Protein AF-A0A285N464-F1 (afdb_monomer_lite)

Radius of gyration: 22.42 Å; chains: 1; bounding box: 61×41×70 Å

Secondary structure (DSSP, 8-state):
-----PPPPGGGSPPTT--GGGSHHHHHHHTS-HHHHHHHHHHHHS---HHHHHHHHT--HHHHHHHHHHHHHHHHHHHT-S-HHHHHHHHHHHSTT--HHHHHHHHHHHHH-HHHHHHHHHHHHHHHHTHHHHHHHHHHHHHHHHHHHHHHHHHHHHHHHHHHHHHS--

Structure (mmCIF, N/CA/C/O backbone):
data_AF-A0A285N464-F1
#
_entry.id   AF-A0A285N464-F1
#
loop_
_atom_site.group_PDB
_atom_site.id
_atom_site.type_symbol
_atom_site.label_atom_id
_atom_site.label_alt_id
_atom_site.label_comp_id
_atom_site.label_asym_id
_atom_site.label_entity_id
_atom_site.label_seq_id
_atom_site.pdbx_PDB_ins_code
_atom_site.Cartn_x
_atom_site.Cartn_y
_atom_site.Cartn_z
_atom_site.occupancy
_atom_site.B_iso_or_equiv
_atom_site.auth_seq_id
_atom_site.auth_comp_id
_atom_site.auth_asym_id
_atom_site.auth_atom_id
_atom_site.pdbx_PDB_model_num
ATOM 1 N N . MET A 1 1 ? 19.279 23.447 -13.316 1.00 36.25 1 MET A N 1
ATOM 2 C CA . MET A 1 1 ? 18.317 22.438 -13.807 1.00 36.25 1 MET A CA 1
ATOM 3 C C . MET A 1 1 ? 17.152 22.390 -12.832 1.00 36.25 1 MET A C 1
ATOM 5 O O . MET A 1 1 ? 17.256 21.746 -11.797 1.00 36.25 1 MET A O 1
ATOM 9 N N . ALA A 1 2 ? 16.106 23.175 -13.091 1.00 37.38 2 ALA A N 1
ATOM 10 C CA . ALA A 1 2 ? 14.910 23.192 -12.257 1.00 37.38 2 ALA A CA 1
ATOM 11 C C . ALA A 1 2 ? 14.184 21.851 -12.431 1.00 37.38 2 ALA A C 1
ATOM 13 O O . ALA A 1 2 ? 13.756 21.533 -13.536 1.00 37.38 2 ALA A O 1
ATOM 14 N N . HIS A 1 3 ? 14.102 21.045 -11.370 1.00 41.53 3 HIS A N 1
ATOM 15 C CA . HIS A 1 3 ? 13.154 19.937 -11.323 1.00 41.53 3 HIS A CA 1
ATOM 16 C C . HIS A 1 3 ? 11.764 20.559 -11.434 1.00 41.53 3 HIS A C 1
ATOM 18 O O . HIS A 1 3 ? 11.291 21.188 -10.488 1.00 41.53 3 HIS A O 1
ATOM 24 N N . SER A 1 4 ? 11.145 20.441 -12.605 1.00 42.06 4 SER A N 1
ATOM 25 C CA . SER A 1 4 ? 9.739 20.753 -12.810 1.00 42.06 4 SER A CA 1
ATOM 26 C C . SER A 1 4 ? 8.948 19.849 -11.870 1.00 42.06 4 SER A C 1
ATOM 28 O O . SER A 1 4 ? 8.721 18.679 -12.172 1.00 42.06 4 SER A O 1
ATOM 30 N N . LEU A 1 5 ? 8.609 20.359 -10.686 1.00 45.97 5 LEU A N 1
ATOM 31 C CA . LEU A 1 5 ? 7.629 19.741 -9.808 1.00 45.97 5 LEU A CA 1
ATOM 32 C C . LEU A 1 5 ? 6.366 19.610 -10.656 1.00 45.97 5 LEU A C 1
ATOM 34 O O . LEU A 1 5 ? 5.736 20.619 -10.974 1.00 45.97 5 LEU A O 1
ATOM 38 N N . SER A 1 6 ? 6.061 18.388 -11.106 1.00 55.81 6 SER A N 1
ATOM 39 C CA . SER A 1 6 ? 4.767 18.112 -11.725 1.00 55.81 6 SER A CA 1
ATOM 40 C C . SER A 1 6 ? 3.702 18.686 -10.796 1.00 55.81 6 SER A C 1
ATOM 42 O O . SER A 1 6 ? 3.815 18.486 -9.578 1.00 55.81 6 SER A O 1
ATOM 44 N N . PRO A 1 7 ? 2.726 19.443 -11.326 1.00 60.81 7 PRO A N 1
ATOM 45 C CA . PRO A 1 7 ? 1.661 19.973 -10.497 1.00 60.81 7 PRO A CA 1
ATOM 46 C C . PRO A 1 7 ? 1.057 18.814 -9.694 1.00 60.81 7 PRO A C 1
ATOM 48 O O . PRO A 1 7 ? 0.931 17.707 -10.232 1.00 60.81 7 PRO A O 1
ATOM 51 N N . PRO A 1 8 ? 0.760 19.020 -8.397 1.00 65.25 8 PRO A N 1
ATOM 52 C CA . PRO A 1 8 ? 0.186 17.968 -7.575 1.00 65.25 8 PRO A CA 1
ATOM 53 C C . PRO A 1 8 ? -1.055 17.423 -8.293 1.00 65.25 8 PRO A C 1
ATOM 55 O O . PRO A 1 8 ? -1.847 18.234 -8.769 1.00 65.25 8 PRO A O 1
ATOM 58 N N . PRO A 1 9 ? -1.221 16.097 -8.405 1.00 73.69 9 PRO A N 1
ATOM 59 C CA . PRO A 1 9 ? -2.343 15.501 -9.115 1.00 73.69 9 PRO A CA 1
ATOM 60 C C . PRO A 1 9 ? -3.689 16.093 -8.688 1.00 73.69 9 PRO A C 1
ATOM 62 O O . PRO A 1 9 ? -3.888 16.383 -7.509 1.00 73.69 9 PRO A O 1
ATOM 65 N N . ASP A 1 10 ? -4.643 16.206 -9.611 1.00 76.50 10 ASP A N 1
ATOM 66 C CA . ASP A 1 10 ? -5.964 16.801 -9.342 1.00 76.50 10 ASP A CA 1
ATOM 67 C C . ASP A 1 10 ? -6.700 16.123 -8.170 1.00 76.50 10 ASP A C 1
ATOM 69 O O . ASP A 1 10 ? -7.489 16.741 -7.460 1.00 76.50 10 ASP A O 1
ATOM 73 N N . TRP A 1 11 ? -6.399 14.850 -7.902 1.00 73.88 11 TRP A N 1
ATOM 74 C CA . TRP A 1 11 ? -6.967 14.094 -6.787 1.00 73.88 11 TRP A CA 1
ATOM 75 C C . TRP A 1 11 ? -6.369 14.420 -5.404 1.00 73.88 11 TRP A C 1
ATOM 77 O O . TRP A 1 11 ? -6.912 13.946 -4.404 1.00 73.88 11 TRP A O 1
ATOM 87 N N . LEU A 1 12 ? -5.283 15.202 -5.330 1.00 69.12 12 LEU A N 1
ATOM 88 C CA . LEU A 1 12 ? -4.688 15.749 -4.097 1.00 69.12 12 LEU A CA 1
ATOM 89 C C . LEU A 1 12 ? -5.255 17.120 -3.723 1.00 69.12 12 LEU A C 1
ATOM 91 O O . LEU A 1 12 ? -5.113 17.560 -2.581 1.00 69.12 12 LEU A O 1
ATOM 95 N N . GLN A 1 13 ? -5.874 17.806 -4.676 1.00 70.94 13 GLN A N 1
ATOM 96 C CA . GLN A 1 13 ? -6.341 19.167 -4.490 1.00 70.94 13 GLN A CA 1
ATOM 97 C C . GLN A 1 13 ? -7.761 19.128 -3.902 1.00 70.94 13 GLN A C 1
ATOM 99 O O . GLN A 1 13 ? -8.643 18.457 -4.449 1.00 70.94 13 GLN A O 1
ATOM 104 N N . PRO A 1 14 ? -8.027 19.806 -2.771 1.00 63.22 14 PRO A N 1
ATOM 105 C CA . PRO A 1 14 ? -9.398 19.976 -2.315 1.00 63.22 14 PRO A CA 1
ATOM 106 C C . PRO A 1 14 ? -10.158 20.812 -3.350 1.00 63.22 14 PRO A C 1
ATOM 108 O O . PRO A 1 14 ? -9.611 21.766 -3.904 1.00 63.22 14 PRO A O 1
ATOM 111 N N . ALA A 1 15 ? -11.431 20.483 -3.588 1.00 61.34 15 ALA A N 1
ATOM 112 C CA . ALA A 1 15 ? -12.296 21.350 -4.383 1.00 61.34 15 ALA A CA 1
ATOM 113 C C . ALA A 1 15 ? -12.249 22.779 -3.812 1.00 61.34 15 ALA A C 1
ATOM 115 O O . ALA A 1 15 ? -12.226 22.958 -2.590 1.00 61.34 15 ALA A O 1
ATOM 116 N N . THR A 1 16 ? -12.191 23.791 -4.678 1.00 63.22 16 THR A N 1
ATOM 117 C CA . THR A 1 16 ? -12.022 25.192 -4.273 1.00 63.22 16 THR A CA 1
ATOM 118 C C . THR A 1 16 ? -13.063 25.578 -3.212 1.00 63.22 16 THR A C 1
ATOM 120 O O . THR A 1 16 ? -14.262 25.541 -3.474 1.00 63.22 16 THR A O 1
ATOM 123 N N . GLY A 1 17 ? -12.606 25.916 -1.998 1.00 58.69 17 GLY A N 1
ATOM 124 C CA . GLY A 1 17 ? -13.464 26.297 -0.863 1.00 58.69 17 GLY A CA 1
ATOM 125 C C . GLY A 1 17 ? -13.967 25.151 0.029 1.00 58.69 17 GLY A C 1
ATOM 126 O O . GLY A 1 17 ? -14.750 25.399 0.944 1.00 58.69 17 GLY A O 1
ATOM 127 N N . ALA A 1 18 ? -13.537 23.907 -0.196 1.00 58.69 18 ALA A N 1
ATOM 128 C CA . ALA A 1 18 ? -14.008 22.752 0.563 1.00 58.69 18 ALA A CA 1
ATOM 129 C C . ALA A 1 18 ? -13.152 22.450 1.810 1.00 58.69 18 ALA A C 1
ATOM 131 O O . ALA A 1 18 ? -11.942 22.674 1.839 1.00 58.69 18 ALA A O 1
ATOM 132 N N . ALA A 1 19 ? -13.783 21.885 2.847 1.00 60.81 19 ALA A N 1
ATOM 133 C CA . ALA A 1 19 ? -13.084 21.398 4.038 1.00 60.81 19 ALA A CA 1
ATOM 134 C C . ALA A 1 19 ? -12.057 20.303 3.664 1.00 60.81 19 ALA A C 1
ATOM 136 O O . ALA A 1 19 ? -12.319 19.548 2.724 1.00 60.81 19 ALA A O 1
ATOM 137 N N . PRO A 1 20 ? -10.949 20.125 4.413 1.00 54.72 20 PRO A N 1
ATOM 138 C CA . PRO A 1 20 ? -9.865 19.182 4.083 1.00 54.72 20 PRO A CA 1
ATOM 139 C C . PRO A 1 20 ? -10.309 17.715 3.894 1.00 54.72 20 PRO A C 1
ATOM 141 O O . PRO A 1 20 ? -9.644 16.951 3.203 1.00 54.72 20 PRO A O 1
ATOM 144 N N . GLY A 1 21 ? -11.470 17.318 4.432 1.00 56.94 21 GLY A N 1
ATOM 145 C CA . GLY A 1 21 ? -12.083 16.000 4.200 1.00 56.94 21 GLY A CA 1
ATOM 146 C C . GLY A 1 21 ? -12.851 15.845 2.878 1.00 56.94 21 GLY A C 1
ATOM 147 O O . GLY A 1 21 ? -13.402 14.781 2.634 1.00 56.94 21 GLY A O 1
ATOM 148 N N . SER A 1 22 ? -12.914 16.875 2.035 1.00 62.84 22 SER A N 1
ATOM 149 C CA . SER A 1 22 ? -13.651 16.855 0.755 1.00 62.84 22 SER A CA 1
ATOM 150 C C . SER A 1 22 ? -12.758 16.499 -0.436 1.00 62.84 22 SER A C 1
ATOM 152 O O . SER A 1 22 ? -13.195 16.531 -1.584 1.00 62.84 22 SER A O 1
ATOM 154 N N . CYS A 1 23 ? -11.483 16.202 -0.175 1.00 79.88 23 CYS A N 1
ATOM 155 C CA . CYS A 1 23 ? -10.532 15.803 -1.200 1.00 79.88 23 CYS A CA 1
ATOM 156 C C . CYS A 1 23 ? -10.957 14.446 -1.814 1.00 79.88 23 CYS A C 1
ATOM 158 O O . CYS A 1 23 ? -11.331 13.536 -1.061 1.00 79.88 23 CYS A O 1
ATOM 160 N N . PRO A 1 24 ? -10.904 14.262 -3.150 1.00 85.62 24 PRO A N 1
ATOM 161 C CA . PRO A 1 24 ? -11.299 13.015 -3.817 1.00 85.62 24 PRO A CA 1
ATOM 162 C C . PRO A 1 24 ? -10.639 11.762 -3.227 1.00 85.62 24 PRO A C 1
ATOM 164 O O . PRO A 1 24 ? -11.285 10.720 -3.084 1.00 85.62 24 PRO A O 1
ATOM 167 N N . LEU A 1 25 ? -9.379 11.882 -2.799 1.00 87.25 25 LEU A N 1
ATOM 168 C CA . LEU A 1 25 ? -8.630 10.819 -2.133 1.00 87.25 25 LEU A CA 1
ATOM 169 C C . LEU A 1 25 ? -9.285 10.347 -0.824 1.00 87.25 25 LEU A C 1
ATOM 171 O O . LEU A 1 25 ? -9.369 9.143 -0.576 1.00 87.25 25 LEU A O 1
ATOM 175 N N . TYR A 1 26 ? -9.801 11.269 -0.004 1.00 89.19 26 TYR A N 1
ATOM 176 C CA . TYR A 1 26 ? -10.498 10.927 1.239 1.00 89.19 26 TYR A CA 1
ATOM 177 C C . TYR A 1 26 ? -11.755 10.099 0.958 1.00 89.19 26 TYR A C 1
ATOM 179 O O . TYR A 1 26 ? -11.972 9.054 1.574 1.00 89.19 26 TYR A O 1
ATOM 187 N N . HIS A 1 27 ? -12.566 10.523 -0.013 1.00 88.06 27 HIS A N 1
ATOM 188 C CA . HIS A 1 27 ? -13.780 9.804 -0.399 1.00 88.06 27 HIS A CA 1
ATOM 189 C C . HIS A 1 27 ? -13.472 8.434 -1.022 1.00 88.06 27 HIS A C 1
ATOM 191 O O . HIS A 1 27 ? -14.149 7.443 -0.720 1.00 88.06 27 HIS A O 1
ATOM 197 N N . ALA A 1 28 ? -12.424 8.342 -1.843 1.00 90.81 28 ALA A N 1
ATOM 198 C CA . ALA A 1 28 ? -11.963 7.080 -2.412 1.00 90.81 28 ALA A CA 1
ATOM 199 C C . ALA A 1 28 ? -11.511 6.095 -1.315 1.00 90.81 28 ALA A C 1
ATOM 201 O O . ALA A 1 28 ? -11.900 4.924 -1.346 1.00 90.81 28 ALA A O 1
ATOM 202 N N . LEU A 1 29 ? -10.779 6.579 -0.305 1.00 91.88 29 LEU A N 1
ATOM 203 C CA . LEU A 1 29 ? -10.352 5.802 0.861 1.00 91.88 29 LEU A CA 1
ATOM 204 C C . LEU A 1 29 ? -11.540 5.362 1.733 1.00 91.88 29 LEU A C 1
ATOM 206 O O . LEU A 1 29 ? -11.659 4.190 2.103 1.00 91.88 29 LEU A O 1
ATOM 210 N N . ALA A 1 30 ? -12.466 6.278 2.027 1.00 89.62 30 ALA A N 1
ATOM 211 C CA . ALA A 1 30 ? -13.650 6.014 2.844 1.00 89.62 30 ALA A CA 1
ATOM 212 C C . ALA A 1 30 ? -14.635 5.026 2.192 1.00 89.62 30 ALA A C 1
ATOM 214 O O . ALA A 1 30 ? -15.424 4.388 2.894 1.00 89.62 30 ALA A O 1
ATOM 215 N N . SER A 1 31 ? -14.576 4.861 0.869 1.00 90.56 31 SER A N 1
ATOM 216 C CA . SER A 1 31 ? -15.401 3.923 0.098 1.00 90.56 31 SER A CA 1
ATOM 217 C C . SER A 1 31 ? -14.711 2.582 -0.190 1.00 90.56 31 SER A C 1
ATOM 219 O O . SER A 1 31 ? -15.268 1.744 -0.902 1.00 90.56 31 SER A O 1
ATOM 221 N N . LEU A 1 32 ? -13.498 2.337 0.322 1.00 91.25 32 LEU A N 1
ATOM 222 C CA . LEU A 1 32 ? -12.851 1.025 0.201 1.00 91.25 32 LEU A CA 1
ATOM 223 C C . LEU A 1 32 ? -13.591 -0.050 1.014 1.00 91.25 32 LEU A C 1
ATOM 225 O O . LEU A 1 32 ? -14.068 0.247 2.115 1.00 91.25 32 LEU A O 1
ATOM 229 N N . PRO A 1 33 ? -13.624 -1.316 0.560 1.00 91.81 33 PRO A N 1
ATOM 230 C CA . PRO A 1 33 ? -14.096 -2.430 1.378 1.00 91.81 33 PRO A CA 1
ATOM 231 C C . PRO A 1 33 ? -13.384 -2.472 2.735 1.00 91.81 33 PRO A C 1
ATOM 233 O O . PRO A 1 33 ? -12.186 -2.200 2.825 1.00 91.81 33 PRO A O 1
ATOM 236 N N . ARG A 1 34 ? -14.112 -2.825 3.803 1.00 88.50 34 ARG A N 1
ATOM 237 C CA . ARG A 1 34 ? -13.619 -2.700 5.188 1.00 88.50 34 ARG A CA 1
ATOM 238 C C . ARG A 1 34 ? -12.270 -3.391 5.419 1.00 88.50 34 ARG A C 1
ATOM 240 O O . ARG A 1 34 ? -11.399 -2.782 6.026 1.00 88.50 34 ARG A O 1
ATOM 247 N N . ARG A 1 35 ? -12.082 -4.615 4.907 1.00 87.00 35 ARG A N 1
ATOM 248 C CA . ARG A 1 35 ? -10.831 -5.380 5.083 1.00 87.00 35 ARG A CA 1
ATOM 249 C C . ARG A 1 35 ? -9.641 -4.744 4.354 1.00 87.00 35 ARG A C 1
ATOM 251 O O . ARG A 1 35 ? -8.580 -4.612 4.947 1.00 87.00 35 ARG A O 1
ATOM 258 N N . HIS A 1 36 ? -9.840 -4.273 3.120 1.00 91.25 36 HIS A N 1
ATOM 259 C CA . HIS A 1 36 ? -8.816 -3.544 2.353 1.00 91.25 36 HIS A CA 1
ATOM 260 C C . HIS A 1 36 ? -8.413 -2.252 3.054 1.00 91.25 36 HIS A C 1
ATOM 262 O O . HIS A 1 36 ? -7.236 -1.944 3.193 1.00 91.25 36 HIS A O 1
ATOM 268 N N . ARG A 1 37 ? -9.415 -1.529 3.557 1.00 92.38 37 ARG A N 1
ATOM 269 C CA . ARG A 1 37 ? -9.208 -0.291 4.293 1.00 92.38 37 ARG A CA 1
ATOM 270 C C . ARG A 1 37 ? -8.429 -0.517 5.584 1.00 92.38 37 ARG A C 1
ATOM 272 O O . ARG A 1 37 ? -7.505 0.229 5.849 1.00 92.38 37 ARG A O 1
ATOM 279 N N . GLN A 1 38 ? -8.782 -1.531 6.373 1.00 89.44 38 GLN A N 1
ATOM 280 C CA . GLN A 1 38 ? -8.080 -1.840 7.622 1.00 89.44 38 GLN A CA 1
ATOM 281 C C . GLN A 1 38 ? -6.613 -2.199 7.377 1.00 89.44 38 GLN A C 1
ATOM 283 O O . GLN A 1 38 ? -5.753 -1.625 8.032 1.00 89.44 38 GLN A O 1
ATOM 288 N N . ALA A 1 39 ? -6.329 -3.079 6.411 1.00 89.81 39 ALA A N 1
ATOM 289 C CA . ALA A 1 39 ? -4.954 -3.427 6.055 1.00 89.81 39 ALA A CA 1
ATOM 290 C C . ALA A 1 39 ? -4.149 -2.192 5.621 1.00 89.81 39 ALA A C 1
ATOM 292 O O . ALA A 1 39 ? -3.032 -1.997 6.084 1.00 89.81 39 ALA A O 1
ATOM 293 N N . LEU A 1 40 ? -4.743 -1.325 4.793 1.00 90.44 40 LEU A N 1
ATOM 294 C CA . LEU A 1 40 ? -4.086 -0.106 4.327 1.00 90.44 40 LEU A CA 1
ATOM 295 C C . LEU A 1 40 ? -3.852 0.906 5.454 1.00 90.44 40 LEU A C 1
ATOM 297 O O . LEU A 1 40 ? -2.786 1.503 5.509 1.00 90.44 40 LEU A O 1
ATOM 301 N N . LEU A 1 41 ? -4.822 1.103 6.352 1.00 90.12 41 LEU A N 1
ATOM 302 C CA . LEU A 1 41 ? -4.674 2.023 7.483 1.00 90.12 41 LEU A CA 1
ATOM 303 C C . LEU A 1 41 ? -3.567 1.560 8.436 1.00 90.12 41 LEU A C 1
ATOM 305 O O . LEU A 1 41 ? -2.743 2.382 8.816 1.00 90.12 41 LEU A O 1
ATOM 309 N N . LEU A 1 42 ? -3.517 0.262 8.759 1.00 86.56 42 LEU A N 1
ATOM 310 C CA . LEU A 1 42 ? -2.470 -0.319 9.608 1.00 86.56 42 LEU A CA 1
ATOM 311 C C . LEU A 1 42 ? -1.088 -0.207 8.951 1.00 86.56 42 LEU A C 1
ATOM 313 O O . LEU A 1 42 ? -0.136 0.236 9.582 1.00 86.56 42 LEU A O 1
ATOM 317 N N . ALA A 1 43 ? -0.987 -0.532 7.661 1.00 86.50 43 ALA A N 1
ATOM 318 C CA . ALA A 1 43 ? 0.260 -0.378 6.915 1.00 86.50 43 ALA A CA 1
ATOM 319 C C . ALA A 1 43 ? 0.710 1.087 6.812 1.00 86.50 43 ALA A C 1
ATOM 321 O O . ALA A 1 43 ? 1.904 1.371 6.805 1.00 86.50 43 ALA A O 1
ATOM 322 N N . ARG A 1 44 ? -0.235 2.032 6.701 1.00 88.75 44 ARG A N 1
ATOM 323 C CA . ARG A 1 44 ? 0.096 3.435 6.430 1.00 88.75 44 ARG A CA 1
ATOM 324 C C . ARG A 1 44 ? 0.349 4.270 7.678 1.00 88.75 44 ARG A C 1
ATOM 326 O O . ARG A 1 44 ? 1.201 5.153 7.607 1.00 88.75 44 ARG A O 1
ATOM 333 N N . ILE A 1 45 ? -0.423 4.062 8.744 1.00 82.75 45 ILE A N 1
ATOM 334 C CA . ILE A 1 45 ? -0.375 4.877 9.968 1.00 82.75 45 ILE A CA 1
ATOM 335 C C . ILE A 1 45 ? 0.585 4.279 10.984 1.00 82.75 45 ILE A C 1
ATOM 337 O O . ILE A 1 45 ? 1.363 5.020 11.573 1.00 82.75 45 ILE A O 1
ATOM 341 N N . ASP A 1 46 ? 0.532 2.964 11.173 1.00 70.62 46 ASP A N 1
ATOM 342 C CA . ASP A 1 46 ? 1.332 2.288 12.195 1.00 70.62 46 ASP A CA 1
ATOM 343 C C . ASP A 1 46 ? 2.678 1.790 11.639 1.00 70.62 46 ASP A C 1
ATOM 345 O O . ASP A 1 46 ? 3.447 1.173 12.368 1.00 70.62 46 ASP A O 1
ATOM 349 N N . GLU A 1 47 ? 2.944 2.031 10.344 1.00 74.69 47 GLU A N 1
ATOM 350 C CA . GLU A 1 47 ? 4.124 1.552 9.597 1.00 74.69 47 GLU A CA 1
ATOM 351 C C . GLU A 1 47 ? 4.397 0.049 9.796 1.00 74.69 47 GLU A C 1
ATOM 353 O O . GLU A 1 47 ? 5.526 -0.426 9.679 1.00 74.69 47 GLU A O 1
ATOM 358 N N . LEU A 1 48 ? 3.343 -0.715 10.104 1.00 75.56 48 LEU A N 1
ATOM 359 C CA . LEU A 1 48 ? 3.449 -2.129 10.433 1.00 75.56 48 LEU A CA 1
ATOM 360 C C . LEU A 1 48 ? 3.857 -2.928 9.196 1.00 75.56 48 LEU A C 1
ATOM 362 O O . LEU A 1 48 ? 3.330 -2.733 8.096 1.00 75.56 48 LEU A O 1
ATOM 366 N N . GLY A 1 49 ? 4.761 -3.881 9.398 1.00 77.69 49 GLY A N 1
ATOM 367 C CA . GLY A 1 49 ? 5.102 -4.867 8.392 1.00 77.69 49 GLY A CA 1
ATOM 368 C C . GLY A 1 49 ? 3.961 -5.859 8.160 1.00 77.69 49 GLY A C 1
ATOM 369 O O . GLY A 1 49 ? 2.951 -5.926 8.867 1.00 77.69 49 GLY A O 1
ATOM 370 N N . PHE A 1 50 ? 4.114 -6.678 7.123 1.00 82.12 50 PHE A N 1
ATOM 371 C CA . PHE A 1 50 ? 3.061 -7.591 6.673 1.00 82.12 50 PHE A CA 1
ATOM 372 C C . PHE A 1 50 ? 2.727 -8.637 7.746 1.00 82.12 50 PHE A C 1
ATOM 374 O O . PHE A 1 50 ? 1.570 -9.038 7.871 1.00 82.12 50 PHE A O 1
ATOM 381 N N . ALA A 1 51 ? 3.725 -9.057 8.530 1.00 83.31 51 ALA A N 1
ATOM 382 C CA . ALA A 1 51 ? 3.565 -10.029 9.604 1.00 83.31 51 ALA A CA 1
ATOM 383 C C . ALA A 1 51 ? 2.764 -9.455 10.780 1.00 83.31 51 ALA A C 1
ATOM 385 O O . ALA A 1 51 ? 1.842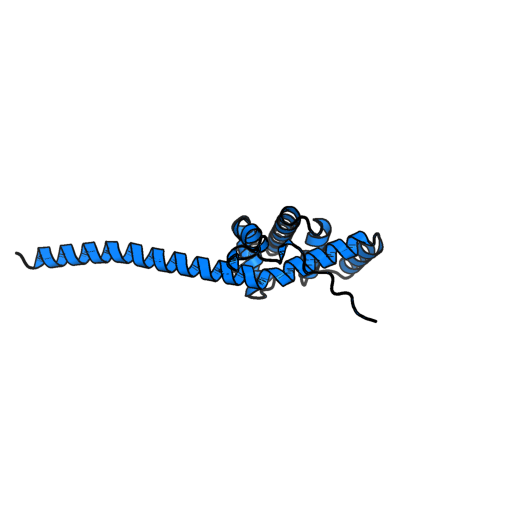 -10.114 11.262 1.00 83.31 51 ALA A O 1
ATOM 386 N N . GLU A 1 52 ? 3.051 -8.225 11.214 1.00 83.19 52 GLU A N 1
ATOM 387 C CA . GLU A 1 52 ? 2.317 -7.605 12.316 1.00 83.19 52 GLU A CA 1
ATOM 388 C C . GLU A 1 52 ? 0.873 -7.276 11.914 1.00 83.19 52 GLU A C 1
ATOM 390 O O . GLU A 1 52 ? -0.054 -7.528 12.685 1.00 83.19 52 GLU A O 1
ATOM 395 N N . ILE A 1 53 ? 0.647 -6.800 10.682 1.00 83.88 53 ILE A N 1
ATOM 396 C CA . ILE A 1 53 ? -0.710 -6.578 10.155 1.00 83.88 53 ILE A CA 1
ATOM 397 C C . ILE A 1 53 ? -1.486 -7.899 10.104 1.00 83.88 53 ILE A C 1
ATOM 399 O O . ILE A 1 53 ? -2.658 -7.947 10.486 1.00 83.88 53 ILE A O 1
ATOM 403 N N . ALA A 1 54 ? -0.849 -8.976 9.637 1.00 86.25 54 ALA A N 1
ATOM 404 C CA . ALA A 1 54 ? -1.449 -10.305 9.577 1.00 86.25 54 ALA A CA 1
ATOM 405 C C . ALA A 1 54 ? -1.883 -10.786 10.968 1.00 86.25 54 ALA A C 1
ATOM 407 O O . ALA A 1 54 ? -3.027 -11.209 11.138 1.00 86.25 54 ALA A O 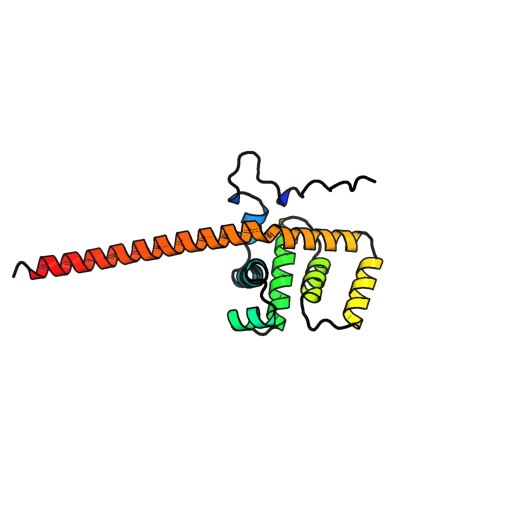1
ATOM 408 N N . GLN A 1 55 ? -1.022 -10.627 11.977 1.00 85.75 55 GLN A N 1
ATOM 409 C CA . GLN A 1 55 ? -1.352 -10.936 13.370 1.00 85.75 55 GLN A CA 1
ATOM 410 C C . GLN A 1 55 ? -2.508 -10.073 13.887 1.00 85.75 55 GLN A C 1
ATOM 412 O O . GLN A 1 55 ? -3.465 -10.604 14.449 1.00 85.75 55 GLN A O 1
ATOM 417 N N . HIS A 1 56 ? -2.473 -8.761 13.640 1.00 83.00 56 HIS A N 1
ATOM 418 C CA . HIS A 1 56 ? -3.497 -7.830 14.116 1.00 83.00 56 HIS A CA 1
ATOM 419 C C . HIS A 1 56 ? -4.878 -8.095 13.498 1.00 83.00 56 HIS A C 1
ATOM 421 O O . HIS A 1 56 ? -5.910 -7.916 14.145 1.00 83.00 56 HIS A O 1
ATOM 427 N N . LEU A 1 57 ? -4.915 -8.535 12.239 1.00 84.56 57 LEU A N 1
ATOM 428 C CA . LEU A 1 57 ? -6.153 -8.846 11.524 1.00 84.56 57 LEU A CA 1
ATOM 429 C C . LEU A 1 57 ? -6.585 -10.316 11.648 1.00 84.56 57 LEU A C 1
ATOM 431 O O . LEU A 1 57 ? -7.668 -10.658 11.164 1.00 84.56 57 LEU A O 1
ATOM 435 N N . GLY A 1 58 ? -5.770 -11.177 12.269 1.00 85.88 58 GLY A N 1
ATOM 436 C CA . GLY A 1 58 ? -6.000 -12.623 12.331 1.00 85.88 58 GLY A CA 1
ATOM 437 C C . GLY A 1 58 ? -6.010 -13.281 10.945 1.00 85.88 58 GLY A C 1
ATOM 438 O O . GLY A 1 58 ? -6.859 -14.127 10.663 1.00 85.88 58 GLY A O 1
ATOM 439 N N . LEU A 1 59 ? -5.127 -12.836 10.046 1.00 85.88 59 LEU A N 1
ATOM 440 C CA . LEU A 1 59 ? -5.014 -13.292 8.657 1.00 85.88 59 LEU A CA 1
ATOM 441 C C . LEU A 1 59 ? -3.644 -13.930 8.391 1.00 85.88 59 LEU A C 1
ATOM 443 O O . LEU A 1 59 ? -2.702 -13.748 9.152 1.00 85.88 59 LEU A O 1
ATOM 447 N N . CYS A 1 60 ? -3.524 -14.652 7.275 1.00 84.81 60 CYS A N 1
ATOM 448 C CA . CYS A 1 60 ? -2.232 -15.119 6.768 1.00 84.81 60 CYS A CA 1
ATOM 449 C C . CYS A 1 60 ? -1.467 -13.957 6.097 1.00 84.81 60 CYS A C 1
ATOM 451 O O . CYS A 1 60 ? -2.110 -13.143 5.418 1.00 84.81 60 CYS A O 1
ATOM 453 N N . PRO A 1 61 ? -0.128 -13.882 6.214 1.00 79.19 61 PRO A N 1
ATOM 454 C CA . PRO A 1 61 ? 0.677 -12.826 5.596 1.00 79.19 61 PRO A CA 1
ATOM 455 C C . PRO A 1 61 ? 0.476 -12.694 4.080 1.00 79.19 61 PRO A C 1
ATOM 457 O O . PRO A 1 61 ? 0.422 -11.572 3.575 1.00 79.19 61 PRO A O 1
ATOM 460 N N . GLU A 1 62 ? 0.259 -13.796 3.348 1.00 83.81 62 GLU A N 1
ATOM 461 C CA . GLU A 1 62 ? 0.039 -13.736 1.892 1.00 83.81 62 GLU A CA 1
ATOM 462 C C . GLU A 1 62 ? -1.258 -12.990 1.529 1.00 83.81 62 GLU A C 1
ATOM 464 O O . GLU A 1 62 ? -1.367 -12.338 0.485 1.00 83.81 62 GLU A O 1
ATOM 469 N N . ARG A 1 63 ? -2.261 -13.028 2.415 1.00 88.69 63 ARG A N 1
ATOM 470 C CA . ARG A 1 63 ? -3.519 -12.296 2.216 1.00 88.69 63 ARG A CA 1
ATOM 471 C C . ARG A 1 63 ? -3.357 -10.795 2.424 1.00 88.69 63 ARG A C 1
ATOM 473 O O . ARG A 1 63 ? -4.139 -10.037 1.852 1.00 88.69 63 ARG A O 1
ATOM 480 N N . ILE A 1 64 ? -2.368 -10.352 3.202 1.00 90.12 64 ILE A N 1
ATOM 481 C CA . ILE A 1 64 ? -2.097 -8.922 3.396 1.00 90.12 64 ILE A CA 1
ATOM 482 C C . ILE A 1 64 ? -1.608 -8.295 2.094 1.00 90.12 64 ILE A C 1
ATOM 484 O O . ILE A 1 64 ? -2.147 -7.268 1.687 1.00 90.12 64 ILE A O 1
ATOM 488 N N . GLU A 1 65 ? -0.689 -8.962 1.392 1.00 91.31 65 GLU A N 1
ATOM 489 C CA . GLU A 1 65 ? -0.224 -8.535 0.067 1.00 91.31 65 GLU A CA 1
ATOM 490 C C . GLU A 1 65 ? -1.405 -8.373 -0.901 1.00 91.31 65 GLU A C 1
ATOM 492 O O . GLU A 1 65 ? -1.595 -7.316 -1.505 1.00 91.31 65 GLU A O 1
ATOM 497 N N . THR A 1 66 ? -2.285 -9.376 -0.948 1.00 92.88 66 THR A N 1
ATOM 498 C CA . THR A 1 66 ? -3.501 -9.327 -1.771 1.00 92.88 66 THR A CA 1
ATOM 499 C C . THR A 1 66 ? -4.395 -8.144 -1.391 1.00 92.88 66 THR A C 1
ATOM 501 O O . THR A 1 66 ? -4.843 -7.393 -2.257 1.00 92.88 66 THR A O 1
ATOM 504 N N . HIS A 1 67 ? -4.653 -7.934 -0.098 1.00 92.25 67 HIS A N 1
ATOM 505 C CA . HIS A 1 67 ? -5.510 -6.843 0.361 1.00 92.25 67 HIS A CA 1
ATOM 506 C C . HIS A 1 67 ? -4.927 -5.459 0.060 1.00 92.25 67 HIS A C 1
ATOM 508 O O . HIS A 1 67 ? -5.690 -4.570 -0.325 1.00 92.25 67 HIS A O 1
ATOM 514 N N . LEU A 1 68 ? -3.611 -5.278 0.191 1.00 92.56 68 LEU A N 1
ATOM 515 C CA . LEU A 1 68 ? -2.928 -4.025 -0.135 1.00 92.56 68 LEU A CA 1
ATOM 516 C C . LEU A 1 68 ? -2.919 -3.764 -1.644 1.00 92.56 68 LEU A C 1
ATOM 518 O O . LEU A 1 68 ? -3.288 -2.669 -2.070 1.00 92.56 68 LEU A O 1
ATOM 522 N N . THR A 1 69 ? -2.624 -4.777 -2.463 1.00 94.94 69 THR A N 1
ATOM 523 C CA . THR A 1 69 ? -2.698 -4.652 -3.927 1.00 94.94 69 THR A CA 1
ATOM 524 C C . THR A 1 69 ? -4.117 -4.316 -4.384 1.00 94.94 69 THR A C 1
ATOM 526 O O . THR A 1 69 ? -4.308 -3.396 -5.180 1.00 94.94 69 THR A O 1
ATOM 529 N N . CYS A 1 70 ? -5.141 -4.990 -3.847 1.00 94.81 70 CYS A N 1
ATOM 530 C CA . CYS A 1 70 ? -6.535 -4.669 -4.152 1.00 94.81 70 CYS A CA 1
ATOM 531 C C . CYS A 1 70 ? -6.913 -3.251 -3.709 1.00 94.81 70 CYS A C 1
ATOM 533 O O . CYS A 1 70 ? -7.627 -2.561 -4.440 1.00 94.81 70 CYS A O 1
ATOM 535 N N . ALA A 1 71 ? -6.450 -2.802 -2.539 1.00 94.75 71 ALA A N 1
ATOM 536 C CA . ALA A 1 71 ? -6.703 -1.452 -2.049 1.00 94.75 71 ALA A CA 1
ATOM 537 C C . ALA A 1 71 ? -6.111 -0.397 -2.995 1.00 94.75 71 ALA A C 1
ATOM 539 O O . ALA A 1 71 ? -6.843 0.484 -3.444 1.00 94.75 71 ALA A O 1
ATOM 540 N N . LEU A 1 72 ? -4.828 -0.525 -3.351 1.00 94.62 72 LEU A N 1
ATOM 541 C CA . LEU A 1 72 ? -4.137 0.427 -4.224 1.00 94.62 72 LEU A CA 1
ATOM 542 C C . LEU A 1 72 ? -4.692 0.425 -5.641 1.00 94.62 72 LEU A C 1
ATOM 544 O O . LEU A 1 72 ? -4.965 1.495 -6.173 1.00 94.62 72 LEU A O 1
ATOM 548 N N . ASN A 1 73 ? -4.981 -0.747 -6.205 1.00 95.31 73 ASN A N 1
ATOM 549 C CA . ASN A 1 73 ? -5.616 -0.838 -7.517 1.00 95.31 73 ASN A CA 1
ATOM 550 C C . ASN A 1 73 ? -7.008 -0.180 -7.510 1.00 95.31 73 ASN A C 1
ATOM 552 O O . ASN A 1 73 ? -7.347 0.572 -8.419 1.00 95.31 73 ASN A O 1
ATOM 556 N N . THR A 1 74 ? -7.808 -0.390 -6.456 1.00 95.12 74 THR A N 1
ATOM 557 C CA . THR A 1 74 ? -9.135 0.245 -6.338 1.00 95.12 74 THR A CA 1
ATOM 558 C C . THR A 1 74 ? -9.026 1.768 -6.234 1.00 95.12 74 THR A C 1
ATOM 560 O O . THR A 1 74 ? -9.829 2.486 -6.832 1.00 95.12 74 THR A O 1
ATOM 563 N N . LEU A 1 75 ? -8.048 2.277 -5.480 1.00 93.69 75 LEU A N 1
ATOM 564 C CA . LEU A 1 75 ? -7.801 3.715 -5.374 1.00 93.69 75 LEU A CA 1
ATOM 565 C C . LEU A 1 75 ? -7.307 4.290 -6.705 1.00 93.69 75 LEU A C 1
ATOM 567 O O . LEU A 1 75 ? -7.872 5.273 -7.174 1.00 93.69 75 LEU A O 1
ATOM 571 N N . GLY A 1 76 ? -6.332 3.644 -7.344 1.00 92.19 76 GLY A N 1
ATOM 572 C CA . GLY A 1 76 ? -5.801 4.043 -8.646 1.00 92.19 76 GLY A CA 1
ATOM 573 C C . GLY A 1 76 ? -6.879 4.091 -9.728 1.00 92.19 76 GLY A C 1
ATOM 574 O O . GLY A 1 76 ? -6.998 5.087 -10.433 1.00 92.19 76 GLY A O 1
ATOM 575 N N . GLN A 1 77 ? -7.761 3.088 -9.795 1.00 92.81 77 GLN A N 1
ATOM 576 C CA . GLN A 1 77 ? -8.900 3.088 -10.722 1.00 92.81 77 GLN A CA 1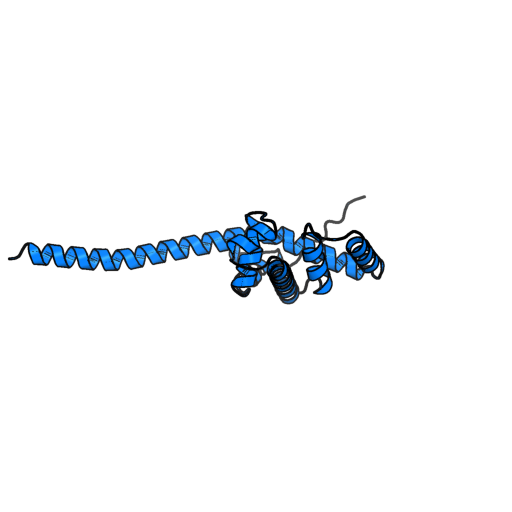
ATOM 577 C C . GLN A 1 77 ? -9.856 4.262 -10.483 1.00 92.81 77 GLN A C 1
ATOM 579 O O . GLN A 1 77 ? -10.280 4.918 -11.432 1.00 92.81 77 GLN A O 1
ATOM 584 N N . ARG A 1 78 ? -10.186 4.550 -9.218 1.00 91.31 78 ARG A N 1
ATOM 585 C CA . ARG A 1 78 ? -11.094 5.652 -8.858 1.00 91.31 78 ARG A CA 1
ATOM 586 C C . ARG A 1 78 ? -10.495 7.024 -9.139 1.00 91.31 78 ARG A C 1
ATOM 588 O O . ARG A 1 78 ? -11.218 7.923 -9.549 1.00 91.31 78 ARG A O 1
ATOM 595 N N . LEU A 1 79 ? -9.194 7.170 -8.918 1.00 89.88 79 LEU A N 1
ATOM 596 C CA . LEU A 1 79 ? -8.458 8.417 -9.125 1.00 89.88 79 LEU A CA 1
ATOM 597 C C . LEU A 1 79 ? -7.848 8.517 -10.530 1.00 89.88 79 LEU A C 1
ATOM 599 O O . LEU A 1 79 ? -7.217 9.519 -10.848 1.00 89.88 79 LEU A O 1
ATOM 603 N N . ARG A 1 80 ? -8.068 7.493 -11.368 1.00 90.50 80 ARG A N 1
ATOM 604 C CA . ARG A 1 80 ? -7.571 7.361 -12.745 1.00 90.50 80 ARG A CA 1
ATOM 605 C C . ARG A 1 80 ? -6.054 7.576 -12.837 1.00 90.50 80 ARG A C 1
ATOM 607 O O . ARG A 1 80 ? -5.583 8.299 -13.706 1.00 90.50 80 ARG A O 1
ATOM 614 N N . THR A 1 81 ? -5.313 6.945 -11.928 1.00 89.81 81 THR A N 1
ATOM 615 C CA . THR A 1 81 ? -3.854 7.063 -11.796 1.00 89.81 81 THR A CA 1
ATOM 616 C C . THR A 1 81 ? -3.214 5.702 -11.517 1.00 89.81 81 THR A C 1
ATOM 618 O O . THR A 1 81 ? -3.828 4.822 -10.906 1.00 89.81 81 THR A O 1
ATOM 621 N N . GLY A 1 82 ? -1.973 5.529 -11.960 1.00 89.88 82 GLY A N 1
ATOM 622 C CA . GLY A 1 82 ? -1.199 4.306 -11.822 1.00 89.88 82 GLY A CA 1
ATOM 623 C C . GLY A 1 82 ? -1.715 3.169 -12.702 1.00 89.88 82 GLY A C 1
ATOM 624 O O . GLY A 1 82 ? -2.470 3.352 -13.657 1.00 89.88 82 GLY A O 1
ATOM 625 N N . SER A 1 83 ? -1.290 1.951 -12.376 1.00 94.50 83 SER A N 1
ATOM 626 C CA . SER A 1 83 ? -1.783 0.735 -13.022 1.00 94.50 83 SER A CA 1
ATOM 627 C C . SER A 1 83 ? -1.911 -0.406 -12.016 1.00 94.50 83 SER A C 1
ATOM 629 O O . SER A 1 83 ? -1.284 -0.398 -10.952 1.00 94.50 83 SER A O 1
ATOM 631 N N . ALA A 1 84 ? -2.710 -1.420 -12.355 1.00 95.50 84 ALA A N 1
ATOM 632 C CA . ALA A 1 84 ? -2.852 -2.612 -11.518 1.00 95.50 84 ALA A CA 1
ATOM 633 C C . ALA A 1 84 ? -1.502 -3.324 -11.319 1.00 95.50 84 ALA A C 1
ATOM 635 O O . ALA A 1 84 ? -1.188 -3.764 -10.214 1.00 95.50 84 ALA A O 1
ATOM 636 N N . GLN A 1 85 ? -0.677 -3.379 -12.369 1.00 96.50 85 GLN A N 1
ATOM 637 C CA . GLN A 1 85 ? 0.647 -3.994 -12.303 1.00 96.50 85 GLN A CA 1
ATOM 638 C C . GLN A 1 85 ? 1.624 -3.164 -11.459 1.00 96.50 85 GLN A C 1
ATOM 640 O O . GLN A 1 85 ? 2.378 -3.734 -10.676 1.00 96.50 85 GLN A O 1
ATOM 645 N N . ALA A 1 86 ? 1.556 -1.831 -11.534 1.00 96.50 86 ALA A N 1
ATOM 646 C CA . ALA A 1 86 ? 2.315 -0.952 -10.648 1.00 96.50 86 ALA A CA 1
ATOM 647 C C . ALA A 1 86 ? 1.900 -1.122 -9.175 1.00 96.50 86 ALA A C 1
ATOM 649 O O . ALA A 1 86 ? 2.762 -1.209 -8.306 1.00 96.50 86 ALA A O 1
ATOM 650 N N . SER A 1 87 ? 0.598 -1.258 -8.897 1.00 95.88 87 SER A N 1
ATOM 651 C CA . SER A 1 87 ? 0.066 -1.534 -7.551 1.00 95.88 87 SER A CA 1
ATOM 652 C C . SER A 1 87 ? 0.559 -2.871 -6.988 1.00 95.88 87 SER A C 1
ATOM 654 O O . SER A 1 87 ? 0.905 -2.959 -5.807 1.00 95.88 87 SER A O 1
ATOM 656 N N . ALA A 1 88 ? 0.622 -3.904 -7.832 1.00 96.50 88 ALA A N 1
ATOM 657 C CA . ALA A 1 88 ? 1.155 -5.210 -7.459 1.00 96.50 88 ALA A CA 1
ATOM 658 C C . ALA A 1 88 ? 2.656 -5.129 -7.148 1.00 96.50 88 ALA A C 1
ATOM 660 O O . ALA A 1 88 ? 3.077 -5.538 -6.068 1.00 96.50 88 ALA A O 1
ATOM 661 N N . TRP A 1 89 ? 3.453 -4.517 -8.032 1.00 97.12 89 TRP A N 1
ATOM 662 C CA . TRP A 1 89 ? 4.888 -4.330 -7.800 1.00 97.12 89 TRP A CA 1
ATOM 663 C C . TRP A 1 89 ? 5.183 -3.497 -6.555 1.00 97.12 89 TRP A C 1
ATOM 665 O O . TRP A 1 89 ? 6.045 -3.868 -5.761 1.00 97.12 89 TRP A O 1
ATOM 675 N N . TYR A 1 90 ? 4.440 -2.410 -6.345 1.00 95.19 90 TYR A N 1
ATO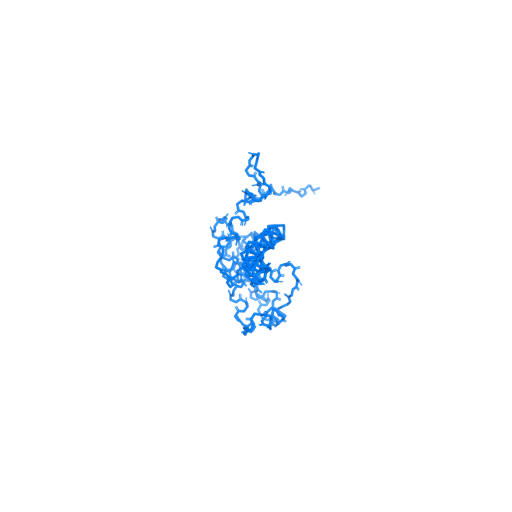M 676 C CA . TYR A 1 90 ? 4.592 -1.554 -5.172 1.00 95.19 90 TYR A CA 1
ATOM 677 C C . TYR A 1 90 ? 4.331 -2.314 -3.867 1.00 95.19 90 TYR A C 1
ATOM 679 O O . TYR A 1 90 ? 5.034 -2.120 -2.877 1.00 95.19 90 TYR A O 1
ATOM 687 N N . THR A 1 91 ? 3.338 -3.205 -3.865 1.00 93.62 91 THR A N 1
ATOM 688 C CA . THR A 1 91 ? 3.035 -4.038 -2.698 1.00 93.62 91 THR A CA 1
ATOM 689 C C . THR A 1 91 ? 4.095 -5.123 -2.505 1.00 93.62 91 THR A C 1
ATOM 691 O O . THR A 1 91 ? 4.590 -5.304 -1.395 1.00 93.62 91 THR A O 1
ATOM 694 N N . ARG A 1 92 ? 4.492 -5.816 -3.582 1.00 93.69 92 ARG A N 1
ATOM 695 C CA . ARG A 1 92 ? 5.500 -6.885 -3.537 1.00 93.69 92 ARG A CA 1
ATOM 696 C C . ARG A 1 92 ? 6.847 -6.380 -3.021 1.00 93.69 92 ARG A C 1
ATOM 698 O O . ARG A 1 92 ? 7.488 -7.061 -2.231 1.00 93.69 92 ARG A O 1
ATOM 705 N N . LEU A 1 93 ? 7.257 -5.172 -3.415 1.00 92.50 93 LEU A N 1
ATOM 706 C CA . LEU A 1 93 ? 8.513 -4.550 -2.975 1.00 92.50 93 LEU A CA 1
ATOM 707 C C . LEU A 1 93 ? 8.550 -4.198 -1.484 1.00 92.50 93 LEU A C 1
ATOM 709 O O . LEU A 1 93 ? 9.642 -4.086 -0.929 1.00 92.50 93 LEU A O 1
ATOM 713 N N . GLN A 1 94 ? 7.392 -4.035 -0.841 1.00 88.44 94 GLN A N 1
ATOM 714 C CA . GLN A 1 94 ? 7.302 -3.817 0.606 1.00 88.44 94 GLN A CA 1
ATOM 715 C C . GLN A 1 94 ? 7.382 -5.123 1.404 1.00 88.44 94 GLN A C 1
ATOM 717 O O . GLN A 1 94 ? 7.645 -5.092 2.605 1.00 88.44 94 GLN A O 1
ATOM 722 N N . ASN A 1 95 ? 7.168 -6.274 0.760 1.00 87.19 95 ASN A N 1
ATOM 723 C CA . ASN A 1 95 ? 7.283 -7.564 1.418 1.00 87.19 95 ASN A CA 1
ATOM 724 C C . ASN A 1 95 ? 8.774 -7.895 1.651 1.00 87.19 95 ASN A C 1
ATOM 726 O O . ASN A 1 95 ? 9.535 -7.987 0.682 1.00 87.19 95 ASN A O 1
ATOM 730 N N . PRO A 1 96 ? 9.220 -8.123 2.903 1.00 85.12 96 PRO A N 1
ATOM 731 C CA . PRO A 1 96 ? 10.620 -8.441 3.192 1.00 85.12 96 PRO A CA 1
ATOM 732 C C . PRO A 1 96 ? 11.085 -9.760 2.557 1.00 85.12 96 PRO A C 1
ATOM 734 O O . PRO A 1 96 ? 12.281 -9.952 2.360 1.00 85.12 96 PRO A O 1
ATOM 737 N N . ALA A 1 97 ? 10.157 -10.652 2.198 1.00 87.62 97 ALA A N 1
ATOM 738 C CA . ALA A 1 97 ? 10.450 -11.928 1.552 1.00 87.62 97 ALA A CA 1
ATOM 739 C C . ALA A 1 97 ? 10.699 -11.823 0.032 1.00 87.62 97 ALA A C 1
ATOM 741 O O . ALA A 1 97 ? 10.768 -12.852 -0.641 1.00 87.62 97 ALA A O 1
ATOM 742 N N . ILE A 1 98 ? 10.803 -10.614 -0.533 1.00 92.06 98 ILE A N 1
ATOM 743 C CA . ILE A 1 98 ? 11.090 -10.443 -1.961 1.00 92.06 98 ILE A CA 1
ATOM 744 C C . ILE A 1 98 ? 12.488 -10.969 -2.323 1.00 92.06 98 ILE A C 1
ATOM 746 O O . ILE A 1 98 ? 13.508 -10.606 -1.730 1.00 92.06 98 ILE A O 1
ATOM 750 N N . THR A 1 99 ? 12.538 -11.810 -3.349 1.00 95.25 99 THR A N 1
ATOM 751 C CA . THR A 1 99 ? 13.756 -12.475 -3.816 1.00 95.25 99 THR A CA 1
ATOM 752 C C . THR A 1 99 ? 14.574 -11.597 -4.777 1.00 95.25 99 THR A C 1
ATOM 754 O O . THR A 1 99 ? 14.032 -10.696 -5.427 1.00 95.25 99 THR A O 1
ATOM 757 N N . PRO A 1 100 ? 15.886 -11.862 -4.944 1.00 95.06 100 PRO A N 1
ATOM 758 C CA . PRO A 1 100 ? 16.701 -11.176 -5.949 1.00 95.06 100 PRO A CA 1
ATOM 759 C C . PRO A 1 100 ? 16.173 -11.333 -7.383 1.00 95.06 100 PRO A C 1
ATOM 761 O O . PRO A 1 100 ? 16.214 -10.374 -8.151 1.00 95.06 100 PRO A O 1
ATOM 764 N N . SER A 1 101 ? 15.638 -12.505 -7.740 1.00 96.44 101 SER A N 1
ATOM 765 C CA . SER A 1 101 ? 15.032 -12.750 -9.056 1.00 96.44 101 SER A CA 1
ATOM 766 C C . SER A 1 101 ? 13.815 -11.861 -9.302 1.00 96.44 101 SER A C 1
ATOM 768 O O . SER A 1 101 ? 13.730 -11.229 -10.349 1.00 96.44 101 SER A O 1
ATOM 770 N N . GLU A 1 102 ? 12.932 -11.704 -8.313 1.00 96.44 102 GLU A N 1
ATOM 771 C CA . GLU A 1 102 ? 11.765 -10.820 -8.437 1.00 96.44 102 GLU A CA 1
ATOM 772 C C . GLU A 1 102 ? 12.166 -9.348 -8.577 1.00 96.44 102 GLU A C 1
ATOM 774 O O . GLU A 1 102 ? 11.509 -8.591 -9.288 1.00 96.44 102 GLU A O 1
ATOM 779 N N . ARG A 1 103 ? 13.273 -8.928 -7.951 1.00 95.50 103 ARG A N 1
ATOM 780 C CA . ARG A 1 103 ? 13.822 -7.576 -8.150 1.00 95.50 103 ARG A CA 1
ATOM 781 C C . ARG A 1 103 ? 14.344 -7.371 -9.573 1.00 95.50 103 ARG A C 1
ATOM 783 O O . ARG A 1 103 ? 14.189 -6.280 -10.120 1.00 95.50 103 ARG A O 1
ATOM 790 N N . ILE A 1 104 ? 14.938 -8.401 -10.179 1.00 97.31 104 ILE A N 1
ATOM 791 C CA . ILE A 1 104 ? 15.344 -8.369 -11.591 1.00 97.31 104 ILE A CA 1
ATOM 792 C C . ILE A 1 104 ? 14.108 -8.289 -12.491 1.00 97.31 104 ILE A C 1
ATOM 794 O O . ILE A 1 104 ? 14.093 -7.490 -13.425 1.00 97.31 104 ILE A O 1
ATOM 798 N N . ASP A 1 105 ? 13.056 -9.053 -12.199 1.00 97.88 105 ASP A N 1
ATOM 799 C CA . ASP A 1 105 ? 11.812 -9.017 -12.974 1.00 97.88 105 ASP A CA 1
ATOM 800 C C . ASP A 1 105 ? 11.103 -7.664 -12.865 1.00 97.88 105 ASP A C 1
ATOM 802 O O . ASP A 1 105 ? 10.656 -7.121 -13.877 1.00 97.88 105 ASP A O 1
ATOM 806 N N . PHE A 1 106 ? 11.091 -7.057 -11.676 1.00 97.31 106 PHE A N 1
ATOM 807 C CA . PHE A 1 106 ? 10.637 -5.680 -11.493 1.00 97.31 106 PHE A CA 1
ATOM 808 C C . PHE A 1 106 ? 11.443 -4.706 -12.356 1.00 97.31 106 PHE A C 1
ATOM 810 O O . PHE A 1 106 ? 10.871 -3.853 -13.035 1.00 97.31 106 PHE A O 1
ATOM 817 N N . ARG A 1 107 ? 12.775 -4.844 -12.371 1.00 96.62 107 ARG A N 1
ATOM 818 C CA . ARG A 1 107 ? 13.637 -3.970 -13.168 1.00 96.62 107 ARG A CA 1
ATOM 819 C C . ARG A 1 107 ? 13.376 -4.124 -14.665 1.00 96.62 107 ARG A C 1
ATOM 821 O O . ARG A 1 107 ? 13.229 -3.124 -15.356 1.00 96.62 107 ARG A O 1
ATOM 828 N N . ARG A 1 108 ? 13.242 -5.361 -15.146 1.00 97.69 108 ARG A N 1
ATOM 829 C CA . ARG A 1 108 ? 12.865 -5.652 -16.537 1.00 97.69 108 ARG A CA 1
ATOM 830 C C . ARG A 1 108 ? 11.512 -5.052 -16.888 1.00 97.69 108 ARG A C 1
ATOM 832 O O . ARG A 1 108 ? 11.360 -4.497 -17.970 1.00 97.69 108 ARG A O 1
ATOM 839 N N . TRP A 1 109 ? 10.543 -5.138 -15.977 1.00 97.88 109 TRP A N 1
ATOM 840 C CA . TRP A 1 109 ? 9.248 -4.497 -16.162 1.00 97.88 109 TRP A CA 1
ATOM 841 C C . TRP A 1 109 ? 9.394 -2.975 -16.284 1.00 97.88 109 TRP A C 1
ATOM 843 O O . TRP A 1 109 ? 8.856 -2.413 -17.232 1.00 97.88 109 TRP A O 1
ATOM 853 N N . LEU A 1 110 ? 10.167 -2.312 -15.417 1.00 96.38 110 LEU A N 1
ATOM 854 C CA . LEU A 1 110 ? 10.426 -0.869 -15.531 1.00 96.38 110 LEU A CA 1
ATOM 855 C C . LEU A 1 110 ? 11.089 -0.487 -16.862 1.00 96.38 110 LEU A C 1
ATOM 857 O O . LEU A 1 110 ? 10.674 0.481 -17.494 1.00 96.38 110 LEU A O 1
ATOM 861 N N . ASP A 1 111 ? 12.098 -1.246 -17.293 1.00 96.25 111 ASP A N 1
ATOM 862 C CA . ASP A 1 111 ? 12.870 -0.944 -18.503 1.00 96.25 111 ASP A CA 1
ATOM 863 C C . ASP A 1 111 ? 12.084 -1.234 -19.800 1.00 96.25 111 ASP A C 1
ATOM 865 O O . ASP A 1 111 ? 12.409 -0.694 -20.856 1.00 96.25 111 ASP A O 1
ATOM 869 N N . ALA A 1 112 ? 11.022 -2.048 -19.741 1.00 96.69 112 ALA A N 1
ATOM 870 C CA . ALA A 1 112 ? 10.226 -2.422 -20.912 1.00 96.69 112 ALA A CA 1
ATOM 871 C C . ALA A 1 112 ? 9.404 -1.264 -21.510 1.00 96.69 112 ALA A C 1
ATOM 873 O O . ALA A 1 112 ? 9.078 -1.295 -22.697 1.00 96.69 112 ALA A O 1
ATOM 874 N N . SER A 1 113 ? 9.027 -0.256 -20.715 1.00 95.94 113 SER A N 1
ATOM 875 C CA . SER A 1 113 ? 8.284 0.909 -21.209 1.00 95.94 113 SER A CA 1
ATOM 876 C C . SER A 1 113 ? 8.412 2.111 -20.269 1.00 95.94 113 SER A C 1
ATOM 878 O O . SER A 1 113 ? 8.185 1.958 -19.068 1.00 95.94 113 SER A O 1
ATOM 880 N N . PRO A 1 114 ? 8.620 3.339 -20.785 1.00 92.38 114 PRO A N 1
ATOM 881 C CA . PRO A 1 114 ? 8.572 4.557 -19.968 1.00 92.38 114 PRO A CA 1
ATOM 882 C C . PRO A 1 114 ? 7.250 4.732 -19.202 1.00 92.38 114 PRO A C 1
ATOM 884 O O . PRO A 1 114 ? 7.231 5.295 -18.107 1.00 92.38 114 PRO A O 1
ATOM 887 N N . SER A 1 115 ? 6.145 4.204 -19.744 1.00 93.12 115 SER A N 1
ATOM 888 C CA . SER A 1 115 ? 4.831 4.243 -19.088 1.00 93.12 115 SER A CA 1
ATOM 889 C C . SER A 1 115 ? 4.780 3.430 -17.787 1.00 93.12 115 SER A C 1
ATOM 891 O O . SER A 1 115 ? 4.029 3.778 -16.877 1.00 93.12 115 SER A O 1
ATOM 893 N N . HIS A 1 116 ? 5.603 2.384 -17.651 1.00 95.38 116 HIS A N 1
ATOM 894 C CA . HIS A 1 116 ? 5.678 1.577 -16.432 1.00 95.38 116 HIS A CA 1
ATOM 895 C C . HIS A 1 116 ? 6.321 2.353 -15.284 1.00 95.38 116 HIS A C 1
ATOM 897 O O . HIS A 1 116 ? 5.810 2.323 -14.164 1.00 95.38 116 HIS A O 1
ATOM 903 N N . LEU A 1 117 ? 7.388 3.106 -15.572 1.00 92.69 117 LEU A N 1
ATOM 904 C CA . LEU A 1 117 ? 8.018 3.992 -14.595 1.00 92.69 117 LEU A CA 1
ATOM 905 C C . LEU A 1 117 ? 7.034 5.062 -14.110 1.00 92.69 117 LEU A C 1
ATOM 907 O O . LEU A 1 117 ? 6.903 5.278 -12.906 1.00 92.69 117 LEU A O 1
ATOM 911 N N . GLN A 1 118 ? 6.300 5.686 -15.036 1.00 92.50 118 GLN A N 1
ATOM 912 C CA . GLN A 1 118 ? 5.274 6.668 -14.689 1.00 92.50 118 GLN A CA 1
ATOM 913 C C . GLN A 1 118 ? 4.173 6.049 -13.816 1.00 92.50 118 GLN A C 1
ATOM 915 O O . GLN A 1 118 ? 3.868 6.581 -12.751 1.00 92.50 118 GLN A O 1
ATOM 920 N N . ALA A 1 119 ? 3.623 4.897 -14.210 1.00 93.56 119 ALA A N 1
ATOM 921 C CA . ALA A 1 119 ? 2.582 4.216 -13.442 1.00 93.56 119 ALA A CA 1
ATOM 922 C C . ALA A 1 119 ? 3.055 3.813 -12.032 1.00 93.56 119 ALA A C 1
ATOM 924 O O . ALA A 1 119 ? 2.276 3.855 -11.072 1.00 93.56 119 ALA A O 1
ATOM 925 N N . PHE A 1 120 ? 4.328 3.436 -11.892 1.00 94.31 120 PHE A N 1
ATOM 926 C CA . PHE A 1 120 ? 4.941 3.143 -10.600 1.00 94.31 120 PHE A CA 1
ATOM 927 C C . PHE A 1 120 ? 5.077 4.398 -9.730 1.00 94.31 120 PHE A C 1
ATOM 929 O O . PHE A 1 120 ? 4.638 4.384 -8.581 1.00 94.31 120 PHE A O 1
ATOM 936 N N . HIS A 1 121 ? 5.589 5.502 -10.282 1.00 93.25 121 HIS A N 1
ATOM 937 C CA . HIS A 1 121 ? 5.671 6.782 -9.571 1.00 93.25 121 HIS A CA 1
ATOM 938 C C . HIS A 1 121 ? 4.297 7.298 -9.135 1.00 93.25 121 HIS A C 1
ATOM 940 O O . HIS A 1 121 ? 4.140 7.768 -8.013 1.00 93.25 121 HIS A O 1
ATOM 946 N N . GLU A 1 122 ? 3.283 7.181 -9.988 1.00 92.38 122 GLU A N 1
ATOM 947 C CA . GLU A 1 122 ? 1.908 7.556 -9.656 1.00 92.38 122 GLU A CA 1
ATOM 948 C C . GLU A 1 122 ? 1.353 6.737 -8.482 1.00 92.38 122 GLU A C 1
ATOM 950 O O . GLU A 1 122 ? 0.744 7.289 -7.565 1.00 92.38 122 GLU A O 1
ATOM 955 N N . THR A 1 123 ? 1.632 5.430 -8.458 1.00 93.88 123 THR A N 1
ATOM 956 C CA . THR A 1 123 ? 1.260 4.543 -7.344 1.00 93.88 123 THR A CA 1
ATOM 957 C C . THR A 1 123 ? 1.984 4.933 -6.050 1.00 93.88 123 THR A C 1
ATOM 959 O O . THR A 1 123 ? 1.380 4.938 -4.976 1.00 93.88 123 THR A O 1
ATOM 962 N N . GLU A 1 124 ? 3.261 5.305 -6.133 1.00 93.19 124 GLU A N 1
ATOM 963 C CA . GLU A 1 124 ? 4.043 5.754 -4.979 1.00 93.19 124 GLU A CA 1
ATOM 964 C C . GLU A 1 124 ? 3.550 7.103 -4.431 1.00 93.19 124 GLU A C 1
ATOM 966 O O . GLU A 1 124 ? 3.406 7.268 -3.216 1.00 93.19 124 GLU A O 1
ATOM 971 N N . LEU A 1 125 ? 3.243 8.062 -5.308 1.00 91.88 125 LEU A N 1
ATOM 972 C CA . LEU A 1 125 ? 2.637 9.339 -4.925 1.00 91.88 125 LEU A CA 1
ATOM 973 C C . LEU A 1 125 ? 1.286 9.115 -4.243 1.00 91.88 125 LEU A C 1
ATOM 975 O O . LEU A 1 125 ? 1.028 9.699 -3.186 1.00 91.88 125 LEU A O 1
ATOM 979 N N . LEU A 1 126 ? 0.463 8.221 -4.799 1.00 92.06 126 LEU A N 1
ATOM 980 C CA . LEU A 1 126 ? -0.788 7.790 -4.189 1.00 92.06 126 LEU A CA 1
ATOM 981 C C . LEU A 1 126 ? -0.542 7.226 -2.788 1.00 92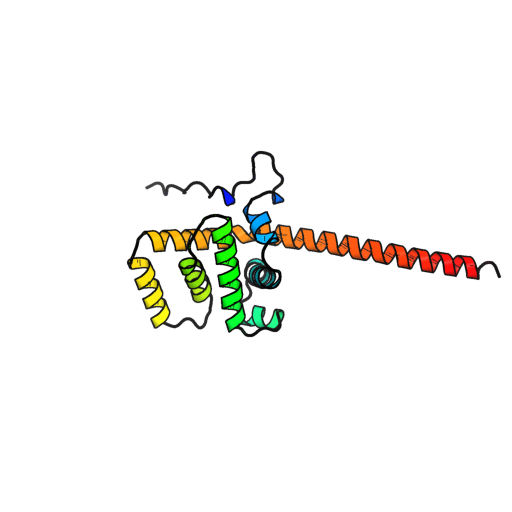.06 126 LEU A C 1
ATOM 983 O O . LEU A 1 126 ? -1.148 7.712 -1.839 1.00 92.06 126 LEU A O 1
ATOM 987 N N . TRP A 1 127 ? 0.399 6.301 -2.599 1.00 91.94 127 TRP A N 1
ATOM 988 C CA . TRP A 1 127 ? 0.713 5.781 -1.264 1.00 91.94 127 TRP A CA 1
ATOM 989 C C . TRP A 1 127 ? 1.132 6.871 -0.269 1.00 91.94 127 TRP A C 1
ATOM 991 O O . TRP A 1 127 ? 0.622 6.947 0.855 1.00 91.94 127 TRP A O 1
ATOM 1001 N N . ARG A 1 128 ? 2.049 7.753 -0.678 1.00 90.81 128 ARG A N 1
ATOM 1002 C CA . ARG A 1 128 ? 2.575 8.822 0.182 1.00 90.81 128 ARG A CA 1
ATOM 1003 C C . ARG A 1 128 ? 1.467 9.768 0.636 1.00 90.81 128 ARG A C 1
ATOM 1005 O O . ARG A 1 128 ? 1.389 10.069 1.828 1.00 90.81 128 ARG A O 1
ATOM 1012 N N . SER A 1 129 ? 0.582 10.141 -0.286 1.00 89.75 129 SER A N 1
ATOM 1013 C CA . SER A 1 129 ? -0.550 11.042 -0.049 1.00 89.75 129 SER A CA 1
ATOM 1014 C C . SER A 1 129 ? -1.631 10.491 0.888 1.00 89.75 129 SER A C 1
ATOM 1016 O O . SER A 1 129 ? -2.448 11.258 1.389 1.00 89.75 129 SER A O 1
ATOM 1018 N N . LEU A 1 130 ? -1.648 9.177 1.152 1.00 89.88 130 LEU A N 1
ATOM 1019 C CA . LEU A 1 130 ? -2.692 8.547 1.963 1.00 89.88 130 LEU A CA 1
ATOM 1020 C C . LEU A 1 130 ? -2.591 8.848 3.459 1.00 89.88 130 LEU A C 1
ATOM 1022 O O . LEU A 1 130 ? -3.553 8.567 4.168 1.00 89.88 130 LEU A O 1
ATOM 1026 N N . LEU A 1 131 ? -1.486 9.402 3.963 1.00 88.50 131 LEU A N 1
ATOM 1027 C CA . LEU A 1 131 ? -1.299 9.604 5.406 1.00 88.50 131 LEU A CA 1
ATOM 1028 C C . LEU A 1 131 ? -2.369 10.525 6.009 1.00 88.50 131 LEU A C 1
ATOM 1030 O O . LEU A 1 131 ? -3.132 10.103 6.877 1.00 88.50 131 LEU A O 1
ATOM 1034 N N . GLU A 1 132 ? -2.470 11.744 5.486 1.00 86.06 132 GLU A N 1
ATOM 1035 C CA . GLU A 1 132 ? -3.443 12.757 5.907 1.00 86.06 132 GLU A CA 1
ATOM 1036 C C . GLU A 1 132 ? -4.903 12.260 5.862 1.00 86.06 132 GLU A C 1
ATOM 1038 O O . GLU A 1 132 ? -5.589 12.282 6.891 1.00 86.06 132 GLU A O 1
ATOM 1043 N N . PRO A 1 133 ? -5.421 11.729 4.732 1.00 87.44 133 PRO A N 1
ATOM 1044 C CA . PRO A 1 133 ? -6.795 11.238 4.684 1.00 87.44 133 PRO A CA 1
ATOM 1045 C C . PRO A 1 133 ? -7.012 10.012 5.578 1.00 87.44 133 PRO A C 1
ATOM 1047 O O . PRO A 1 133 ? -8.120 9.829 6.085 1.00 87.44 133 PRO A O 1
ATOM 1050 N N . SER A 1 134 ? -5.984 9.190 5.813 1.00 88.00 134 SER A N 1
ATOM 1051 C CA . SER A 1 134 ? -6.064 8.050 6.732 1.00 88.00 134 SER A CA 1
ATOM 1052 C C . SER A 1 134 ? -6.224 8.513 8.181 1.00 88.00 134 SER A C 1
ATOM 1054 O O . SER A 1 134 ? -7.118 8.029 8.883 1.00 88.00 134 SER A O 1
ATOM 1056 N N . GLN A 1 135 ? -5.435 9.499 8.614 1.00 86.94 135 GLN A N 1
ATOM 1057 C CA . GLN A 1 135 ? -5.547 10.103 9.945 1.00 86.94 135 GLN A CA 1
ATOM 1058 C C . GLN A 1 135 ? -6.907 10.783 10.139 1.00 86.94 135 GLN A C 1
ATOM 1060 O O . GLN A 1 135 ? -7.588 10.548 11.142 1.00 86.94 135 GLN A O 1
ATOM 1065 N N . ALA A 1 136 ? -7.358 11.557 9.148 1.00 86.38 136 ALA A N 1
ATOM 1066 C CA . ALA A 1 136 ? -8.675 12.189 9.168 1.00 86.38 136 ALA A CA 1
ATOM 1067 C C . ALA A 1 136 ? -9.806 11.151 9.283 1.00 86.38 136 ALA A C 1
ATOM 1069 O O . ALA A 1 136 ? -10.784 11.352 10.012 1.00 86.38 136 ALA A O 1
ATOM 1070 N N . LEU A 1 137 ? -9.678 10.015 8.590 1.00 86.94 137 LEU A N 1
ATOM 1071 C CA . LEU A 1 137 ? -10.668 8.946 8.634 1.00 86.94 137 LEU A CA 1
ATOM 1072 C C . LEU A 1 137 ? -10.712 8.248 10.001 1.00 86.94 137 LEU A C 1
ATOM 1074 O O . LEU A 1 137 ? -11.810 8.020 10.519 1.00 86.94 137 LEU A O 1
ATOM 1078 N N . LEU A 1 138 ? -9.558 7.964 10.615 1.00 85.12 138 LEU A N 1
ATOM 1079 C CA . LEU A 1 138 ? -9.492 7.419 11.976 1.00 85.12 138 LEU A CA 1
ATOM 1080 C C . LEU A 1 138 ? -10.082 8.388 13.008 1.00 85.12 138 LEU A C 1
ATOM 1082 O O . LEU A 1 138 ? -10.919 7.985 13.822 1.00 85.12 138 LEU A O 1
ATOM 1086 N N . ALA A 1 139 ? -9.715 9.671 12.943 1.00 84.88 139 ALA A N 1
ATOM 1087 C CA . ALA A 1 139 ? -10.222 10.696 13.852 1.00 84.88 139 ALA A CA 1
ATOM 1088 C C . ALA A 1 139 ? -11.752 10.832 13.766 1.00 84.88 139 ALA A C 1
ATOM 1090 O O . ALA A 1 139 ? -12.436 10.932 14.789 1.00 84.88 139 ALA A O 1
ATOM 1091 N N . ASN A 1 140 ? -12.315 10.786 12.555 1.00 82.44 140 ASN A N 1
ATOM 1092 C CA . ASN A 1 140 ? -13.764 10.821 12.354 1.00 82.44 140 ASN A CA 1
ATOM 1093 C C . ASN A 1 140 ? -14.454 9.552 12.884 1.00 82.44 140 ASN A C 1
ATOM 1095 O O . ASN A 1 140 ? -15.519 9.649 13.499 1.00 82.44 140 ASN A O 1
ATOM 1099 N N . GLY A 1 141 ? -13.837 8.377 12.728 1.00 77.31 141 GLY A N 1
ATOM 1100 C CA . GLY A 1 141 ? -14.323 7.126 13.317 1.00 77.31 141 GLY A CA 1
ATOM 1101 C C . GLY A 1 141 ? -14.382 7.168 14.848 1.00 77.31 141 GLY A C 1
ATOM 1102 O O . GLY A 1 141 ? -15.418 6.843 15.435 1.00 77.31 141 GLY A O 1
ATOM 1103 N N . ALA A 1 142 ? -13.315 7.643 15.496 1.00 74.44 142 ALA A N 1
ATOM 1104 C CA . ALA A 1 142 ? -13.244 7.781 16.951 1.00 74.44 142 ALA A CA 1
ATOM 1105 C C . ALA A 1 142 ? -14.322 8.736 17.497 1.00 74.44 142 ALA A C 1
ATOM 1107 O O . ALA A 1 142 ? -15.026 8.406 18.455 1.00 74.44 142 ALA A O 1
ATOM 1108 N N . LYS A 1 143 ? -14.530 9.886 16.836 1.00 72.75 143 LYS A N 1
ATOM 1109 C CA . LYS A 1 143 ? -15.591 10.850 17.184 1.00 72.75 143 LYS A CA 1
ATOM 1110 C C . LYS A 1 143 ? -16.987 10.224 17.106 1.00 72.75 143 LYS A C 1
ATOM 1112 O O . LYS A 1 143 ? -17.805 10.417 18.008 1.00 72.75 143 LYS A O 1
ATOM 1117 N N . LEU A 1 144 ? -17.270 9.452 16.055 1.00 67.38 144 LEU A N 1
ATOM 1118 C CA . LEU A 1 144 ? -18.554 8.757 15.898 1.00 67.38 144 LEU A CA 1
ATOM 1119 C C . LEU A 1 144 ? -18.753 7.669 16.962 1.00 67.38 144 LEU A C 1
ATOM 1121 O O . LEU A 1 144 ? -19.851 7.530 17.507 1.00 67.38 144 LEU A O 1
ATOM 1125 N N . GLN A 1 145 ? -17.704 6.917 17.297 1.00 67.69 145 GLN A N 1
ATOM 1126 C CA . GLN A 1 145 ? -17.764 5.883 18.329 1.00 67.69 145 GLN A CA 1
ATOM 1127 C C . GLN A 1 145 ? -17.991 6.476 19.728 1.00 67.69 145 GLN A C 1
ATOM 1129 O O . GLN A 1 145 ? -18.813 5.951 20.481 1.00 67.69 145 GLN A O 1
ATOM 1134 N N . ALA A 1 146 ? -17.331 7.590 20.059 1.00 65.62 146 ALA A N 1
ATOM 1135 C CA . ALA A 1 146 ? -17.544 8.315 21.311 1.00 65.62 146 ALA A CA 1
ATOM 1136 C C . ALA A 1 146 ? -18.993 8.818 21.438 1.00 65.62 146 ALA A C 1
ATOM 1138 O O . ALA A 1 146 ? -19.638 8.594 22.463 1.00 65.62 146 ALA A O 1
ATOM 1139 N N . ARG A 1 147 ? -19.553 9.401 20.365 1.00 63.97 147 ARG A N 1
ATOM 1140 C CA . ARG A 1 147 ? -20.967 9.822 20.314 1.00 63.97 147 ARG A CA 1
ATOM 1141 C C . ARG A 1 147 ? -21.936 8.656 20.513 1.00 63.97 147 ARG A C 1
ATOM 1143 O O . ARG A 1 147 ? -22.904 8.791 21.257 1.00 63.97 147 ARG A O 1
ATOM 1150 N N . ARG A 1 148 ? -21.668 7.497 19.900 1.00 62.94 148 ARG A N 1
ATOM 1151 C CA . ARG A 1 148 ? -22.478 6.281 20.090 1.00 62.94 148 ARG A CA 1
ATOM 1152 C C . ARG A 1 148 ? -22.455 5.800 21.540 1.00 62.94 148 ARG A C 1
ATOM 1154 O O . ARG A 1 148 ? -23.523 5.592 22.111 1.00 62.94 148 ARG A O 1
ATOM 1161 N N . LYS A 1 149 ? -21.275 5.688 22.160 1.00 61.69 149 LYS A N 1
ATOM 1162 C CA . LYS A 1 149 ? -21.149 5.305 23.579 1.00 61.69 1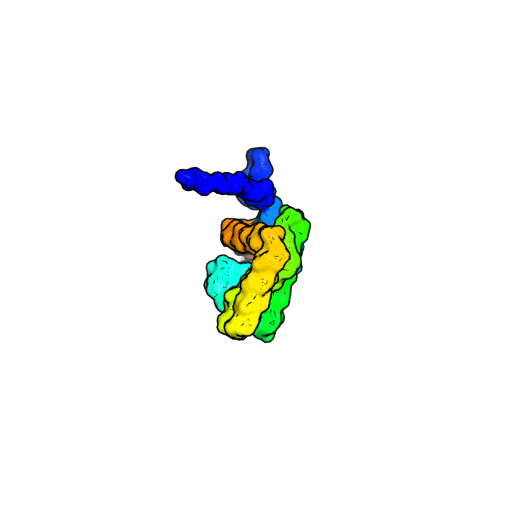49 LYS A CA 1
ATOM 1163 C C . LYS A 1 149 ? -21.871 6.289 24.505 1.00 61.69 149 LYS A C 1
ATOM 1165 O O . LYS A 1 149 ? -22.596 5.851 25.392 1.00 61.69 149 LYS A O 1
ATOM 1170 N N . ALA A 1 150 ? -21.754 7.592 24.249 1.00 65.12 150 ALA A N 1
ATOM 1171 C CA . ALA A 1 150 ? -22.482 8.618 24.994 1.00 65.12 150 ALA A CA 1
ATOM 1172 C C . ALA A 1 150 ? -24.007 8.490 24.827 1.00 65.12 150 ALA A C 1
ATOM 1174 O O . ALA A 1 150 ? -24.743 8.605 25.803 1.00 65.12 150 ALA A O 1
ATOM 1175 N N . SER A 1 151 ? -24.493 8.197 23.614 1.00 62.75 151 SER A N 1
ATOM 1176 C CA . SER A 1 151 ? -25.927 7.997 23.372 1.00 62.75 151 SER A CA 1
ATOM 1177 C C . SER A 1 151 ? -26.484 6.769 24.100 1.00 62.75 151 SER A C 1
ATOM 1179 O O . SER A 1 151 ? -27.534 6.878 24.720 1.00 62.75 151 SER A O 1
ATOM 1181 N N . LEU A 1 152 ? -25.762 5.640 24.107 1.00 60.91 152 LEU A N 1
ATOM 1182 C CA . LEU A 1 152 ? -26.151 4.425 24.835 1.00 60.91 152 LEU A CA 1
ATOM 1183 C C . LEU A 1 152 ? -26.086 4.612 26.359 1.00 60.91 152 LEU A C 1
ATOM 1185 O O . LEU A 1 152 ? -27.003 4.195 27.061 1.00 60.91 152 LEU A O 1
ATOM 1189 N N . GLY A 1 153 ? -25.061 5.301 26.873 1.00 54.56 153 GLY A N 1
ATOM 1190 C CA . GLY A 1 153 ? -24.964 5.641 28.297 1.00 54.56 153 GLY A CA 1
ATOM 1191 C C . GLY A 1 153 ? -26.111 6.534 28.780 1.00 54.56 153 GLY A C 1
ATOM 1192 O O . GLY A 1 153 ? -26.548 6.409 29.920 1.00 54.56 153 GLY A O 1
ATOM 1193 N N . ARG A 1 154 ? -26.667 7.376 27.897 1.00 55.91 154 ARG A N 1
ATOM 1194 C CA . ARG A 1 154 ? -27.803 8.255 28.214 1.00 55.91 154 ARG A CA 1
ATOM 1195 C C . ARG A 1 154 ? -29.117 7.493 28.427 1.00 55.91 154 ARG A C 1
ATOM 1197 O O . ARG A 1 154 ? -29.921 7.917 29.247 1.00 55.91 154 ARG A O 1
ATOM 1204 N N . TRP A 1 155 ? -29.315 6.364 27.744 1.00 57.94 155 TRP A N 1
ATOM 1205 C CA . TRP A 1 155 ? -30.481 5.492 27.954 1.00 57.94 155 TRP A CA 1
ATOM 1206 C C . TRP A 1 155 ? -30.355 4.642 29.223 1.00 57.94 155 TRP A C 1
ATOM 1208 O O . TRP A 1 155 ? -31.343 4.436 29.920 1.00 57.94 155 TRP A O 1
ATOM 1218 N N . ILE A 1 156 ? -29.138 4.213 29.572 1.00 54.25 156 ILE A N 1
ATOM 1219 C CA . ILE A 1 156 ? -28.885 3.475 30.820 1.00 54.25 156 ILE A CA 1
ATOM 1220 C C . ILE A 1 156 ? -29.034 4.403 32.035 1.00 54.25 156 ILE A C 1
ATOM 1222 O O . ILE A 1 156 ? -29.689 4.030 33.002 1.00 54.25 156 ILE A O 1
ATOM 1226 N N . ALA A 1 157 ? -28.517 5.634 31.962 1.00 53.81 157 ALA A N 1
ATOM 1227 C CA . ALA A 1 157 ? -28.689 6.626 33.025 1.00 53.81 157 ALA A CA 1
ATOM 1228 C C . ALA A 1 157 ? -30.163 7.027 33.235 1.00 53.81 157 ALA A C 1
ATOM 1230 O O . ALA A 1 157 ? -30.587 7.263 34.363 1.00 53.81 157 ALA A O 1
ATOM 1231 N N . ALA A 1 158 ? -30.969 7.072 32.169 1.00 56.19 158 ALA A N 1
ATOM 1232 C CA . ALA A 1 158 ? -32.401 7.345 32.286 1.00 56.19 158 ALA A CA 1
ATOM 1233 C C . ALA A 1 158 ? -33.158 6.209 33.004 1.00 56.19 158 ALA A C 1
ATOM 1235 O O . ALA A 1 158 ? -34.059 6.484 33.793 1.00 56.19 158 ALA A O 1
ATOM 1236 N N . LEU A 1 159 ? -32.765 4.947 32.788 1.00 55.84 159 LEU A N 1
ATOM 1237 C CA . LEU A 1 159 ? -33.355 3.787 33.468 1.00 55.84 159 LEU A CA 1
ATOM 1238 C C . LEU A 1 159 ? -32.933 3.685 34.943 1.00 55.84 159 LEU A C 1
ATOM 1240 O O . LEU A 1 159 ? -33.758 3.329 35.784 1.00 55.84 159 LEU A O 1
ATOM 1244 N N . THR A 1 160 ? -31.690 4.042 35.288 1.00 55.12 160 THR A N 1
ATOM 1245 C CA . THR A 1 160 ? -31.240 4.037 36.691 1.00 55.12 160 THR A CA 1
ATOM 1246 C C . THR A 1 160 ? -31.875 5.156 37.516 1.00 55.12 160 THR A C 1
ATOM 1248 O O . THR A 1 160 ? -32.229 4.923 38.669 1.00 55.12 160 THR A O 1
ATOM 1251 N N . ILE A 1 161 ? -32.090 6.343 36.935 1.00 58.72 161 ILE A N 1
ATOM 1252 C CA . ILE A 1 161 ? -32.776 7.455 37.618 1.00 58.72 161 ILE A CA 1
ATOM 1253 C C . ILE A 1 161 ? -34.254 7.113 37.877 1.00 58.72 161 ILE A C 1
ATOM 1255 O O . ILE A 1 161 ? -34.763 7.406 38.956 1.00 58.72 161 ILE A O 1
ATOM 1259 N N . LEU A 1 162 ? -34.932 6.431 36.946 1.00 59.03 162 LEU A N 1
ATOM 1260 C CA . LEU A 1 162 ? -36.333 6.025 37.127 1.00 59.03 162 LEU A CA 1
ATOM 1261 C C . LEU A 1 162 ? -36.506 4.934 38.199 1.00 59.03 162 LEU A C 1
ATOM 1263 O O . LEU A 1 162 ? -37.456 4.995 38.978 1.00 59.03 162 LEU A O 1
ATOM 1267 N N . MET A 1 163 ? -35.573 3.978 38.295 1.00 57.88 163 MET A N 1
ATOM 1268 C CA . MET A 1 163 ? -35.586 2.979 39.375 1.00 57.88 163 MET A CA 1
ATOM 1269 C C . MET A 1 163 ? -35.300 3.591 40.752 1.00 57.88 163 MET A C 1
ATOM 1271 O O . MET A 1 163 ? -35.941 3.201 41.723 1.00 57.88 163 MET A O 1
ATOM 1275 N N . LEU A 1 164 ? -34.395 4.573 40.850 1.00 56.88 164 LEU A N 1
ATOM 1276 C CA . LEU A 1 164 ? -34.080 5.249 42.117 1.00 56.88 164 LEU A CA 1
ATOM 1277 C C . LEU A 1 164 ? -35.235 6.119 42.634 1.00 56.88 164 LEU A C 1
ATOM 1279 O O . LEU A 1 164 ? -35.495 6.129 43.834 1.00 56.88 164 LEU A O 1
ATOM 1283 N N . VAL A 1 165 ? -35.966 6.803 41.750 1.00 58.84 165 VAL A N 1
ATOM 1284 C CA . VAL A 1 165 ? -37.147 7.594 42.146 1.00 58.84 165 VAL A CA 1
ATOM 1285 C C . VAL A 1 165 ? -38.314 6.687 42.560 1.00 58.84 165 VAL A C 1
ATOM 1287 O O . VAL A 1 165 ? -39.024 7.003 43.511 1.00 58.84 165 VAL A O 1
ATOM 1290 N N . SER A 1 166 ? -38.468 5.521 41.921 1.00 53.16 166 SER A N 1
ATOM 1291 C CA . SER A 1 166 ? -39.490 4.536 42.301 1.00 53.16 166 SER A CA 1
ATOM 1292 C C . SER A 1 166 ? -39.215 3.849 43.645 1.00 53.16 166 SER A C 1
ATOM 1294 O O . SER A 1 166 ? -40.152 3.337 44.250 1.00 53.16 166 SER A O 1
ATOM 1296 N N . TRP A 1 167 ? -37.965 3.827 44.117 1.00 50.16 167 TRP A N 1
ATOM 1297 C CA . TRP A 1 167 ? -37.584 3.224 45.403 1.00 50.16 167 TRP A CA 1
ATOM 1298 C C . TRP A 1 167 ? -37.685 4.194 46.590 1.00 50.16 167 TRP A C 1
ATOM 1300 O O . TRP A 1 167 ? -37.648 3.762 47.733 1.00 50.16 167 TRP A O 1
ATOM 1310 N N . LEU A 1 168 ? -37.836 5.497 46.329 1.00 58.19 168 LEU A N 1
ATOM 1311 C CA . LEU A 1 168 ? -37.967 6.534 47.362 1.00 58.19 168 LEU A CA 1
ATOM 1312 C C . LEU A 1 168 ? -39.435 6.901 47.669 1.00 58.19 168 LEU A C 1
ATOM 1314 O O . LEU A 1 168 ? -39.690 7.761 48.503 1.00 58.19 168 LEU A O 1
ATOM 1318 N N . SER A 1 169 ? -40.396 6.289 46.968 1.00 54.25 169 SER A N 1
ATOM 1319 C CA . SER A 1 169 ? -41.843 6.535 47.124 1.00 54.25 169 SER A CA 1
ATOM 1320 C C . SER A 1 169 ? -42.616 5.336 47.704 1.00 54.25 169 SER A C 1
ATOM 1322 O O . SER A 1 169 ? -43.839 5.302 47.575 1.00 54.25 169 SER A O 1
ATOM 1324 N N . LEU A 1 170 ? -41.926 4.362 48.317 1.00 49.00 170 LEU A N 1
ATOM 1325 C CA . LEU A 1 170 ? -42.523 3.280 49.117 1.00 49.00 170 LEU A CA 1
ATOM 1326 C C . LEU A 1 170 ? -42.123 3.402 50.589 1.00 49.00 170 LEU A C 1
ATOM 1328 O O . LEU A 1 170 ? -40.936 3.702 50.842 1.00 49.00 170 LEU A O 1
#

Sequence (170 aa):
MAHSLSPPPDWLQPATGAAPGSCPLYHALASLPRRHRQALLLARIDELGFAEIAQHLGLCPERIETHLTCALNTLGQRLRTGSAQASAWYTRLQNPAITPSERIDFRRWLDASPSHLQAFHETELLWRSLLEPSQALLANGAKLQARRKASLGRWIAALTILMLVSWLSL

pLDDT: mean 80.83, std 15.67, range [36.25, 97.88]

Foldseek 3Di:
DDPPPDPQQQQLDADVPDDNCRRNLLVLLVPDDPQLNQLLLCCQAVVDALVVSCVVVVHDSVVSLVSQLVSLQSSCVSSVAAHSVLSSLVSLVSHPPRDPVVVVVLVVQVVVDVVNVRSNVRSVSSSVSVNVSSVVVVVVVVVVVVVVVVVVVVVVVVVVVVVVVVVVPD